Protein AF-A0A2H5ZG08-F1 (afdb_monomer)

Secondary structure (DSSP, 8-state):
---HHHHHHHHHHHHHHHHHHHHHHHHHHSHHHHHHHHS-HHHHHHHHHHHHH-TTS-HHHHHHHHHHHHHHH-----S-SS-TTTHHHHHHHHHHHHHHHHHHHS-HHHHHHHHHHHHHHHHHHHHT--

Radius of gyration: 17.21 Å; Cα contacts (8 Å, |Δi|>4): 97; chains: 1; bounding box: 39×33×61 Å

Solvent-accessible surface area (backbone atoms only — not comparable to full-atom values): 7209 Å² total; per-residue (Å²): 132,84,58,76,67,55,55,52,50,51,52,51,52,49,54,49,51,50,47,30,50,52,17,46,47,49,27,66,73,34,72,66,32,44,53,54,69,71,40,50,80,66,15,46,52,46,20,52,53,41,44,62,68,39,83,81,42,45,68,68,41,41,49,44,52,49,50,50,50,48,58,77,68,50,89,72,79,84,72,70,96,79,52,93,72,59,67,60,52,52,58,51,32,53,51,38,35,45,49,35,49,32,62,74,65,32,49,68,68,59,50,52,51,15,49,50,54,11,51,52,50,48,52,53,51,58,74,70,56,130

Structure (mmCIF, N/CA/C/O backbone):
data_AF-A0A2H5ZG08-F1
#
_entry.id   AF-A0A2H5ZG08-F1
#
loop_
_atom_site.group_PDB
_atom_site.id
_atom_site.type_symbol
_atom_site.label_atom_id
_atom_site.label_alt_id
_atom_site.label_comp_id
_atom_site.label_asym_id
_atom_site.label_entity_id
_atom_site.label_seq_id
_atom_site.pdbx_PDB_ins_code
_atom_site.Cartn_x
_atom_site.Cartn_y
_atom_site.Cartn_z
_atom_site.occupancy
_atom_site.B_iso_or_equiv
_atom_site.auth_seq_id
_atom_site.auth_comp_id
_atom_site.auth_asym_id
_atom_site.auth_atom_id
_atom_site.pdbx_PDB_model_num
ATOM 1 N N . MET A 1 1 ? 22.470 -7.096 -33.370 1.00 79.12 1 MET A N 1
ATOM 2 C CA . MET A 1 1 ? 21.429 -6.045 -33.357 1.00 79.12 1 MET A CA 1
ATOM 3 C C . MET A 1 1 ? 20.317 -6.523 -32.448 1.00 79.12 1 MET A C 1
ATOM 5 O O . MET A 1 1 ? 19.865 -7.643 -32.651 1.00 79.12 1 MET A O 1
ATOM 9 N N . LEU A 1 2 ? 19.958 -5.769 -31.403 1.00 78.06 2 LEU A N 1
ATOM 10 C CA . LEU A 1 2 ? 18.864 -6.199 -30.530 1.00 78.06 2 LEU A CA 1
ATOM 11 C C . LEU A 1 2 ? 17.536 -6.160 -31.303 1.00 78.06 2 LEU A C 1
ATOM 13 O O . LEU A 1 2 ? 17.313 -5.223 -32.073 1.00 78.06 2 LEU A O 1
ATOM 17 N N . PRO A 1 3 ? 16.661 -7.154 -31.109 1.00 90.06 3 PRO A N 1
ATOM 18 C CA . PRO A 1 3 ? 15.358 -7.177 -31.752 1.00 90.06 3 PRO A CA 1
ATOM 19 C C . PRO A 1 3 ? 14.455 -6.058 -31.211 1.00 90.06 3 PRO A C 1
ATOM 21 O O . PRO A 1 3 ? 14.586 -5.636 -30.065 1.00 90.06 3 PRO A O 1
ATOM 24 N N . TRP A 1 4 ? 13.511 -5.577 -32.023 1.00 84.38 4 TRP A N 1
ATOM 25 C CA . TRP A 1 4 ? 12.644 -4.436 -31.684 1.00 84.38 4 TRP A CA 1
ATOM 26 C C . TRP A 1 4 ? 11.800 -4.658 -30.418 1.00 84.38 4 TRP A C 1
ATOM 28 O O . TRP A 1 4 ? 11.567 -3.722 -29.656 1.00 84.38 4 TRP A O 1
ATOM 38 N N . TRP A 1 5 ? 11.406 -5.904 -30.141 1.00 80.62 5 TRP A N 1
ATOM 39 C CA . TRP A 1 5 ? 10.694 -6.265 -28.915 1.00 80.62 5 TRP A CA 1
ATOM 40 C C . TRP A 1 5 ? 11.553 -6.080 -27.658 1.00 80.62 5 TRP A C 1
ATOM 42 O O . TRP A 1 5 ? 11.016 -5.796 -26.591 1.00 80.62 5 TRP A O 1
ATOM 52 N N . ALA A 1 6 ? 12.884 -6.152 -27.764 1.00 81.81 6 ALA A N 1
ATOM 53 C CA . ALA A 1 6 ? 13.769 -5.917 -26.625 1.00 81.81 6 ALA A CA 1
ATOM 54 C C . ALA A 1 6 ? 13.748 -4.447 -26.176 1.00 81.81 6 ALA A C 1
ATOM 56 O O . ALA A 1 6 ? 13.820 -4.172 -24.982 1.00 81.81 6 ALA A O 1
ATOM 57 N N . TRP A 1 7 ? 13.568 -3.500 -27.102 1.00 82.50 7 TRP A N 1
ATOM 58 C CA . TRP A 1 7 ? 13.381 -2.088 -26.757 1.00 82.50 7 TRP A CA 1
ATOM 59 C C . TRP A 1 7 ? 12.044 -1.827 -26.059 1.00 82.50 7 TRP A C 1
ATOM 61 O O . TRP A 1 7 ? 11.990 -1.005 -25.148 1.00 82.50 7 TRP A O 1
ATOM 71 N N . LEU A 1 8 ? 10.986 -2.565 -26.420 1.00 80.75 8 LEU A N 1
ATOM 72 C CA . LEU A 1 8 ? 9.708 -2.511 -25.702 1.00 80.75 8 LEU A CA 1
ATOM 73 C C . LEU A 1 8 ? 9.840 -3.042 -24.272 1.00 80.75 8 LEU A C 1
ATOM 75 O O . LEU A 1 8 ? 9.336 -2.413 -23.346 1.00 80.75 8 LEU A O 1
ATOM 79 N N . LEU A 1 9 ? 10.562 -4.150 -24.078 1.00 78.75 9 LEU A N 1
ATOM 80 C CA . LEU A 1 9 ? 10.825 -4.698 -22.745 1.00 78.75 9 LEU A CA 1
ATOM 81 C C . LEU A 1 9 ? 11.681 -3.752 -21.892 1.00 78.75 9 LEU A C 1
ATOM 83 O O . LEU A 1 9 ? 11.378 -3.551 -20.719 1.00 78.75 9 LEU A O 1
ATOM 87 N N . LEU A 1 10 ? 12.707 -3.123 -22.473 1.00 77.25 10 LEU A N 1
ATOM 88 C CA . LEU A 1 10 ? 13.539 -2.137 -21.775 1.00 77.25 10 LEU A CA 1
ATOM 89 C C . LEU A 1 10 ? 12.753 -0.871 -21.410 1.00 77.25 10 LEU A C 1
ATOM 91 O O . LEU A 1 10 ? 12.892 -0.365 -20.298 1.00 77.25 10 LEU A O 1
ATOM 95 N N . GLY A 1 11 ? 11.900 -0.382 -22.313 1.00 76.44 11 GLY A N 1
ATOM 96 C CA . GLY A 1 11 ? 11.023 0.758 -22.049 1.00 76.44 11 GLY A CA 1
ATOM 97 C C . GLY A 1 11 ? 9.997 0.462 -20.955 1.00 76.44 11 GLY A C 1
ATOM 98 O O . GLY A 1 11 ? 9.833 1.259 -20.030 1.00 76.44 11 GLY A O 1
ATOM 99 N N . LEU A 1 12 ? 9.355 -0.709 -21.013 1.00 77.56 12 LEU A N 1
ATOM 100 C CA . LEU A 1 12 ? 8.392 -1.150 -20.004 1.00 77.56 12 LEU A CA 1
ATOM 101 C C . LEU A 1 12 ? 9.070 -1.360 -18.645 1.00 77.56 12 LEU A C 1
ATOM 103 O O . LEU A 1 12 ? 8.584 -0.854 -17.635 1.00 77.56 12 LEU A O 1
ATOM 107 N N . GLY A 1 13 ? 10.223 -2.031 -18.614 1.00 76.12 13 GLY A N 1
ATOM 108 C CA . GLY A 1 13 ? 11.015 -2.232 -17.400 1.00 76.12 13 GLY A CA 1
ATOM 109 C C . GLY A 1 13 ? 11.475 -0.914 -16.771 1.00 76.12 13 GLY A C 1
ATOM 110 O O . GLY A 1 13 ? 11.339 -0.728 -15.563 1.00 76.12 13 GLY A O 1
ATOM 111 N N . GLY A 1 14 ? 11.936 0.040 -17.586 1.00 77.12 14 GLY A N 1
ATOM 112 C CA . GLY A 1 14 ? 12.324 1.374 -17.126 1.00 77.12 14 GLY A CA 1
ATOM 113 C C . GLY A 1 14 ? 11.156 2.165 -16.532 1.00 77.12 14 GLY A C 1
ATOM 114 O O . GLY A 1 14 ? 11.272 2.696 -15.428 1.00 77.12 14 GLY A O 1
ATOM 115 N N . ALA A 1 15 ? 10.008 2.203 -17.213 1.00 78.31 15 ALA A N 1
ATOM 116 C CA . ALA A 1 15 ? 8.808 2.878 -16.712 1.00 78.31 15 ALA A CA 1
ATOM 117 C C . ALA A 1 15 ? 8.305 2.262 -15.396 1.00 78.31 15 ALA A C 1
ATOM 119 O O . ALA A 1 15 ? 7.930 2.982 -14.467 1.00 78.31 15 ALA A O 1
ATOM 120 N N . SER A 1 16 ? 8.363 0.934 -15.297 1.00 76.44 16 SER A N 1
ATOM 121 C CA . SER A 1 16 ? 7.987 0.182 -14.098 1.00 76.44 16 SER A CA 1
ATOM 122 C C . SER A 1 16 ? 8.917 0.529 -12.933 1.00 76.44 16 SER A C 1
ATOM 124 O O . SER A 1 16 ? 8.447 0.899 -11.857 1.00 76.44 16 SER A O 1
ATOM 126 N N . ALA A 1 17 ? 10.235 0.525 -13.158 1.00 78.50 17 ALA A N 1
ATOM 127 C CA . ALA A 1 17 ? 11.224 0.901 -12.150 1.00 78.50 17 ALA A CA 1
ATOM 128 C C . ALA A 1 17 ? 11.035 2.347 -11.660 1.00 78.50 17 ALA A C 1
ATOM 130 O O . ALA A 1 17 ? 11.061 2.598 -10.456 1.00 78.50 17 ALA A O 1
ATOM 131 N N . VAL A 1 18 ? 10.772 3.294 -12.566 1.00 84.44 18 VAL A N 1
ATOM 132 C CA . VAL A 1 18 ? 10.477 4.689 -12.198 1.00 84.44 18 VAL A CA 1
ATOM 133 C C . VAL A 1 18 ? 9.200 4.777 -11.362 1.00 84.44 18 VAL A C 1
ATOM 135 O O . VAL A 1 18 ? 9.195 5.450 -10.331 1.00 84.44 18 VAL A O 1
ATOM 138 N N . GLY A 1 19 ? 8.137 4.068 -11.752 1.00 85.00 19 GLY A N 1
ATOM 139 C CA . GLY A 1 19 ? 6.893 3.998 -10.985 1.00 85.00 19 GLY A CA 1
ATOM 140 C C . GLY A 1 19 ? 7.096 3.415 -9.585 1.00 85.00 19 GLY A C 1
ATOM 141 O O . GLY A 1 19 ? 6.592 3.968 -8.607 1.00 85.00 19 GLY A O 1
ATOM 142 N N . ALA A 1 20 ? 7.897 2.354 -9.469 1.00 82.31 20 ALA A N 1
ATOM 143 C CA . ALA A 1 20 ? 8.249 1.723 -8.200 1.00 82.31 20 ALA A CA 1
ATOM 144 C C . ALA A 1 20 ? 9.026 2.675 -7.289 1.00 82.31 20 ALA A C 1
ATOM 146 O O . ALA A 1 20 ? 8.699 2.826 -6.112 1.00 82.31 20 ALA A O 1
ATOM 147 N N . VAL A 1 21 ? 10.037 3.349 -7.843 1.00 86.12 21 VAL A N 1
ATOM 148 C CA . VAL A 1 21 ? 10.853 4.322 -7.113 1.00 86.12 21 VAL A 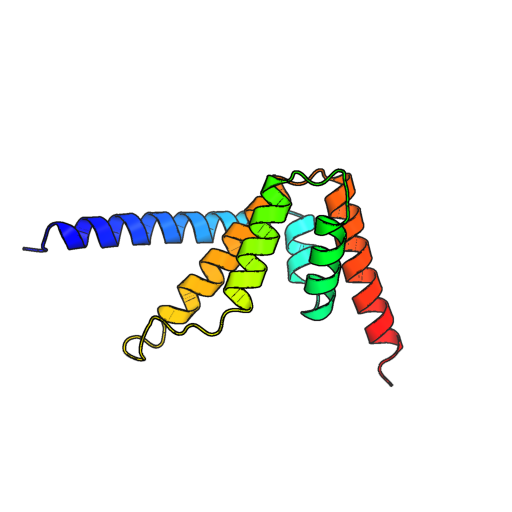CA 1
ATOM 149 C C . VAL A 1 21 ? 9.992 5.500 -6.673 1.00 86.12 21 VAL A C 1
ATOM 151 O O . VAL A 1 21 ? 10.047 5.879 -5.507 1.00 86.12 21 VAL A O 1
ATOM 154 N N . ALA A 1 22 ? 9.140 6.038 -7.546 1.00 88.25 22 ALA A N 1
ATOM 155 C CA . ALA A 1 22 ? 8.220 7.114 -7.195 1.00 88.25 22 ALA A CA 1
ATOM 156 C C . ALA A 1 22 ? 7.254 6.691 -6.077 1.00 88.25 22 ALA A C 1
ATOM 158 O O . ALA A 1 22 ? 7.096 7.417 -5.095 1.00 88.25 22 ALA A O 1
ATOM 159 N N . ALA A 1 23 ? 6.661 5.498 -6.172 1.00 88.94 23 ALA A N 1
ATOM 160 C CA . ALA A 1 23 ? 5.784 4.949 -5.143 1.00 88.94 23 ALA A CA 1
ATOM 161 C C . ALA A 1 23 ? 6.517 4.756 -3.808 1.00 88.94 23 ALA A C 1
ATOM 163 O O . ALA A 1 23 ? 6.020 5.159 -2.755 1.00 88.94 23 ALA A O 1
ATOM 164 N N . TYR A 1 24 ? 7.730 4.205 -3.846 1.00 88.00 24 TYR A N 1
ATOM 165 C CA . TYR A 1 24 ? 8.581 4.055 -2.672 1.00 88.00 24 TYR A CA 1
ATOM 166 C C . TYR A 1 24 ? 8.920 5.410 -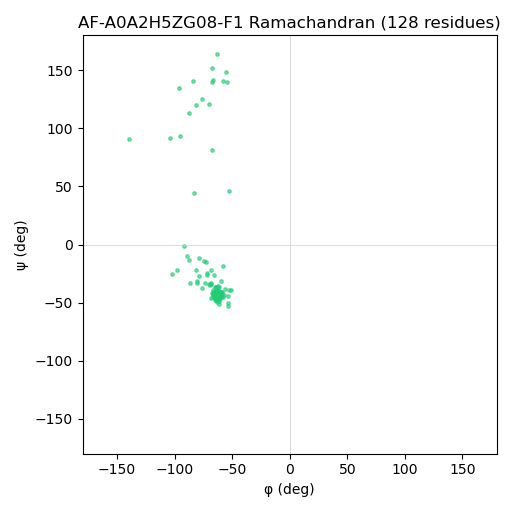2.038 1.00 88.00 24 TYR A C 1
ATOM 168 O O . TYR A 1 24 ? 8.791 5.577 -0.823 1.00 88.00 24 TYR A O 1
ATOM 176 N N . VAL A 1 25 ? 9.285 6.403 -2.851 1.00 89.31 25 VAL A N 1
ATOM 177 C CA . VAL A 1 25 ? 9.560 7.773 -2.402 1.00 89.31 25 VAL A CA 1
ATOM 178 C C . VAL A 1 25 ? 8.314 8.392 -1.775 1.00 89.31 25 VAL A C 1
ATOM 180 O O . VAL A 1 25 ? 8.410 8.928 -0.675 1.00 89.31 25 VAL A O 1
ATOM 183 N N . VAL A 1 26 ? 7.134 8.255 -2.386 1.00 89.88 26 VAL A N 1
ATOM 184 C CA . VAL A 1 26 ? 5.859 8.730 -1.816 1.00 89.88 26 VAL A CA 1
ATOM 185 C C . VAL A 1 26 ? 5.595 8.083 -0.456 1.00 89.88 26 VAL A C 1
ATOM 187 O O . VAL A 1 26 ? 5.261 8.773 0.512 1.00 89.88 26 VAL A O 1
ATOM 190 N N . LEU A 1 27 ? 5.791 6.769 -0.337 1.00 89.81 27 LEU A N 1
ATOM 191 C CA . LEU A 1 27 ? 5.588 6.049 0.920 1.00 89.81 27 LEU A CA 1
ATOM 192 C C . LEU A 1 27 ? 6.567 6.490 2.012 1.00 89.81 27 LEU A C 1
ATOM 194 O O . LEU A 1 27 ? 6.196 6.577 3.181 1.00 89.81 27 LEU A O 1
ATOM 198 N N . ARG A 1 28 ? 7.813 6.794 1.649 1.00 88.44 28 ARG A N 1
ATOM 199 C CA . ARG A 1 28 ? 8.849 7.228 2.596 1.00 88.44 28 ARG A CA 1
ATOM 200 C C . ARG A 1 28 ? 8.739 8.707 2.963 1.00 88.44 28 ARG A C 1
ATOM 202 O O . ARG A 1 28 ? 9.039 9.058 4.102 1.00 88.44 28 ARG A O 1
ATOM 209 N N . ALA A 1 29 ? 8.304 9.553 2.035 1.00 88.00 29 ALA A N 1
A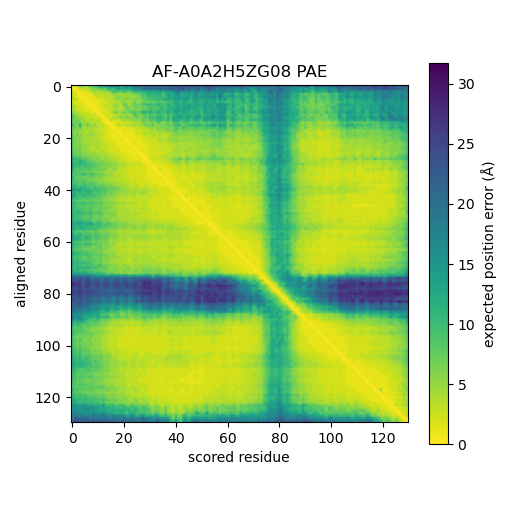TOM 210 C CA . ALA A 1 29 ? 8.182 10.995 2.228 1.00 88.00 29 ALA A CA 1
ATOM 211 C C . ALA A 1 29 ? 6.902 11.379 2.985 1.00 88.00 29 ALA A C 1
ATOM 213 O O . ALA A 1 29 ? 6.895 12.345 3.747 1.00 88.00 29 ALA A O 1
ATOM 214 N N . THR A 1 30 ? 5.814 10.618 2.824 1.00 89.88 30 THR A N 1
ATOM 215 C CA . THR A 1 30 ? 4.540 10.922 3.490 1.00 89.88 30 THR A CA 1
ATOM 216 C C . THR A 1 30 ? 4.486 10.368 4.916 1.00 89.88 30 THR A C 1
ATOM 218 O O . THR A 1 30 ? 4.912 9.247 5.203 1.00 89.88 30 THR A O 1
ATOM 221 N N . ALA A 1 31 ? 3.905 11.137 5.846 1.00 90.12 31 ALA A N 1
ATOM 222 C CA . ALA A 1 31 ? 3.663 10.661 7.211 1.00 90.12 31 ALA A CA 1
ATOM 223 C C . ALA A 1 31 ? 2.769 9.408 7.224 1.00 90.12 31 ALA A C 1
ATOM 225 O O . ALA A 1 31 ? 3.054 8.456 7.948 1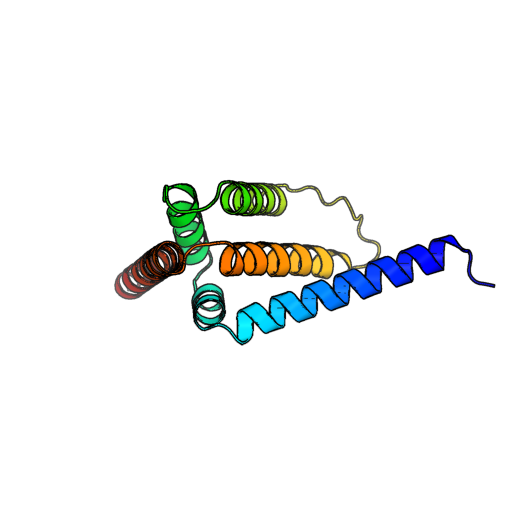.00 90.12 31 ALA A O 1
ATOM 226 N N . ALA A 1 32 ? 1.740 9.386 6.373 1.00 90.56 32 ALA A N 1
ATOM 227 C CA . ALA A 1 32 ? 0.847 8.246 6.218 1.00 90.56 32 ALA A CA 1
ATOM 228 C C . ALA A 1 32 ? 1.572 6.990 5.711 1.00 90.56 32 ALA A C 1
ATOM 230 O O . ALA A 1 32 ? 1.375 5.908 6.262 1.00 90.56 32 ALA A O 1
ATOM 231 N N . GLY A 1 33 ? 2.450 7.130 4.713 1.00 89.38 33 GLY A N 1
ATOM 232 C CA . GLY A 1 33 ? 3.215 6.009 4.175 1.00 89.38 33 GLY A CA 1
ATOM 233 C C . GLY A 1 33 ? 4.180 5.413 5.198 1.00 89.38 33 GLY A C 1
ATOM 234 O O . GLY A 1 33 ? 4.186 4.200 5.393 1.00 89.38 33 GLY A O 1
ATOM 235 N N . ARG A 1 34 ? 4.914 6.247 5.947 1.00 91.50 34 ARG A N 1
ATOM 236 C CA . ARG A 1 34 ? 5.806 5.766 7.020 1.00 91.50 34 ARG A CA 1
ATOM 237 C C . ARG A 1 34 ? 5.050 4.997 8.102 1.00 91.50 34 ARG A C 1
ATOM 239 O O . ARG A 1 34 ? 5.510 3.940 8.530 1.00 91.50 34 ARG A O 1
ATOM 246 N N . ARG A 1 35 ? 3.880 5.499 8.508 1.00 92.44 35 ARG A N 1
ATOM 247 C CA . ARG A 1 35 ? 3.006 4.831 9.483 1.00 92.44 35 ARG A CA 1
ATOM 248 C C . ARG A 1 35 ? 2.497 3.497 8.949 1.00 92.44 35 ARG A C 1
ATOM 250 O O . ARG A 1 35 ? 2.613 2.493 9.639 1.00 92.44 35 ARG A O 1
ATOM 257 N N . PHE A 1 36 ? 2.037 3.455 7.698 1.00 91.75 36 PHE A N 1
ATOM 258 C CA . PHE A 1 36 ? 1.609 2.212 7.055 1.00 91.75 36 PHE A CA 1
ATOM 259 C C . PHE A 1 36 ? 2.737 1.171 6.965 1.00 91.75 36 PHE A C 1
ATOM 261 O O . PHE A 1 36 ? 2.523 -0.004 7.267 1.00 91.75 36 PHE A O 1
ATOM 268 N N . LEU A 1 37 ? 3.948 1.583 6.577 1.00 89.38 37 LEU A N 1
ATOM 269 C CA . LEU A 1 37 ? 5.103 0.685 6.499 1.00 89.38 37 LEU A CA 1
ATOM 270 C C . LEU A 1 37 ? 5.446 0.082 7.869 1.00 89.38 37 LEU A C 1
ATOM 272 O O . LEU A 1 37 ? 5.777 -1.103 7.932 1.00 89.38 37 LEU A O 1
ATOM 276 N N . ALA A 1 38 ? 5.289 0.863 8.944 1.00 92.25 38 ALA A N 1
ATOM 277 C CA . ALA A 1 38 ? 5.515 0.437 10.323 1.00 92.25 38 ALA A CA 1
ATOM 278 C C . ALA A 1 38 ? 4.439 -0.517 10.882 1.00 92.25 38 ALA A C 1
ATOM 280 O O . ALA A 1 38 ? 4.680 -1.158 11.906 1.00 92.25 38 ALA A O 1
ATOM 281 N N . LEU A 1 39 ? 3.274 -0.643 10.230 1.00 90.75 39 LEU A N 1
ATOM 282 C CA . LEU A 1 39 ? 2.226 -1.574 10.656 1.00 90.75 39 LEU A CA 1
ATOM 283 C C . LEU A 1 39 ? 2.667 -3.031 10.489 1.00 90.75 39 LEU A C 1
ATOM 285 O O . LEU A 1 39 ? 3.260 -3.419 9.474 1.00 90.75 39 LEU A O 1
ATOM 289 N N . SER A 1 40 ? 2.282 -3.877 11.441 1.00 90.88 40 SER A N 1
ATOM 290 C CA . S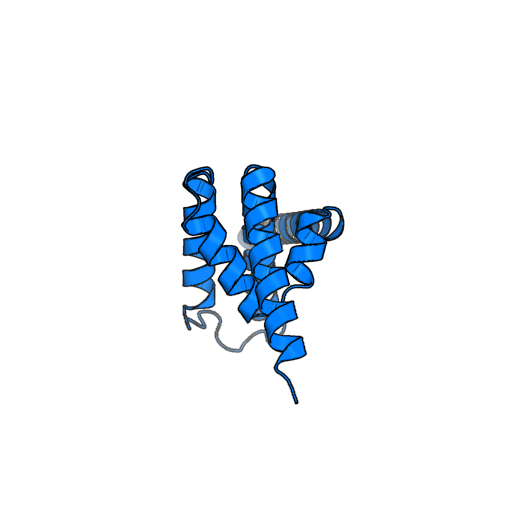ER A 1 40 ? 2.432 -5.327 11.324 1.00 90.88 40 SER A CA 1
ATOM 291 C C . SER A 1 40 ? 1.593 -5.875 10.162 1.00 90.88 40 SER A C 1
ATOM 293 O O . SER A 1 40 ? 0.660 -5.225 9.687 1.00 90.88 40 SER A O 1
ATOM 295 N N . ARG A 1 41 ? 1.863 -7.111 9.711 1.00 87.88 41 ARG A N 1
ATOM 296 C CA . ARG A 1 41 ? 1.038 -7.771 8.673 1.00 87.88 41 ARG A CA 1
ATOM 297 C C . ARG 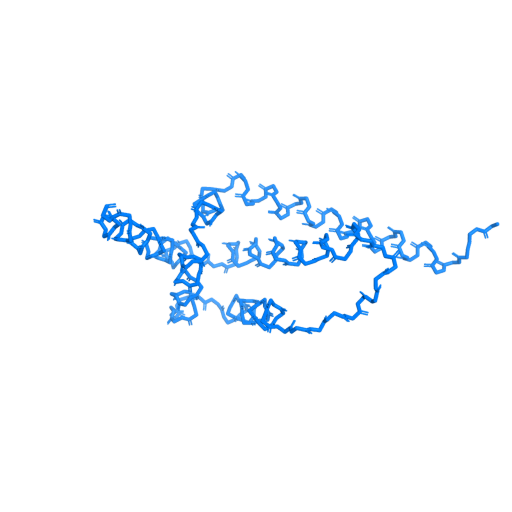A 1 41 ? -0.457 -7.728 9.021 1.00 87.88 41 ARG A C 1
ATOM 299 O O . ARG A 1 41 ? -1.287 -7.465 8.159 1.00 87.88 41 ARG A O 1
ATOM 306 N N . ARG A 1 42 ? -0.801 -7.916 10.299 1.00 89.00 42 ARG A N 1
ATOM 307 C CA . ARG A 1 42 ? -2.190 -7.877 10.779 1.00 89.00 42 ARG A CA 1
ATOM 308 C C . ARG A 1 42 ? -2.731 -6.444 10.878 1.00 89.00 42 ARG A C 1
ATOM 310 O O . ARG A 1 42 ? -3.882 -6.212 10.513 1.00 89.00 42 ARG A O 1
ATOM 317 N N . GLY A 1 43 ? -1.895 -5.485 11.281 1.00 91.19 43 GLY A N 1
ATOM 318 C CA . GLY A 1 43 ? -2.220 -4.055 11.262 1.00 91.19 43 GLY A CA 1
ATOM 319 C C . GLY A 1 43 ? -2.547 -3.552 9.852 1.00 91.19 43 GLY A C 1
ATOM 320 O O . GLY A 1 43 ? -3.542 -2.856 9.664 1.00 91.19 43 GLY A O 1
ATOM 321 N N . LYS A 1 44 ? -1.793 -3.996 8.835 1.00 92.25 44 LYS A N 1
ATOM 322 C CA . LYS A 1 44 ? -2.054 -3.698 7.414 1.00 92.25 44 LYS A CA 1
ATOM 323 C C . LYS A 1 44 ? -3.398 -4.257 6.931 1.00 92.25 44 LYS A C 1
ATOM 325 O O . LYS A 1 44 ? -4.139 -3.558 6.242 1.00 92.25 44 LYS A O 1
ATOM 330 N N . VAL A 1 45 ? -3.758 -5.477 7.341 1.00 91.56 45 VAL A N 1
ATOM 331 C CA . VAL A 1 45 ? -5.083 -6.057 7.043 1.00 91.56 45 VAL A CA 1
ATOM 332 C C . VAL A 1 45 ? -6.196 -5.229 7.686 1.00 91.56 45 VAL A C 1
ATOM 334 O O . VAL A 1 45 ? -7.215 -4.956 7.049 1.00 91.56 45 VAL A O 1
ATOM 337 N N . ARG A 1 46 ? -6.009 -4.791 8.938 1.00 92.88 46 ARG A N 1
ATOM 338 C CA . ARG A 1 46 ? -7.005 -3.964 9.628 1.00 92.88 46 ARG A CA 1
ATOM 339 C C . ARG A 1 46 ? -7.170 -2.597 8.968 1.00 92.88 46 ARG A C 1
ATOM 341 O O . ARG A 1 46 ? -8.3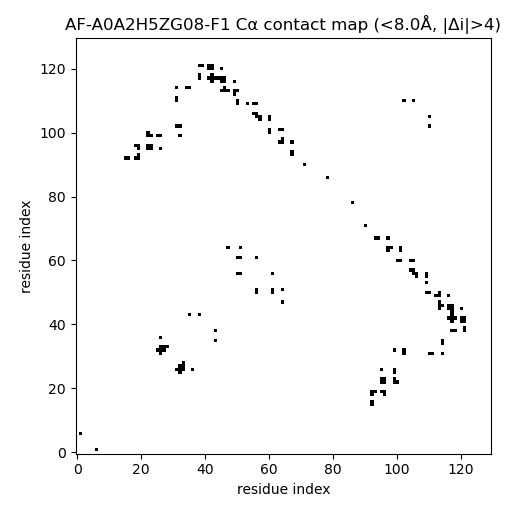04 -2.178 8.745 1.00 92.88 46 ARG A O 1
ATOM 348 N N . PHE A 1 47 ? -6.058 -1.968 8.600 1.00 94.75 47 PHE A N 1
ATOM 349 C CA . PHE A 1 47 ? -6.022 -0.739 7.813 1.00 94.75 47 PHE A CA 1
ATOM 350 C C . PHE A 1 47 ? -6.823 -0.883 6.511 1.00 94.75 47 PHE A C 1
ATOM 352 O O . PHE A 1 47 ? -7.752 -0.114 6.267 1.00 94.75 47 PHE A O 1
ATOM 359 N N . GLY A 1 48 ? -6.537 -1.921 5.715 1.00 92.94 48 GLY A N 1
ATOM 360 C CA . GLY A 1 48 ? -7.248 -2.174 4.460 1.00 92.94 48 GLY A CA 1
ATOM 361 C C . GLY A 1 48 ? -8.749 -2.393 4.671 1.00 92.94 48 GLY A C 1
ATOM 362 O O . GLY A 1 48 ? -9.573 -1.816 3.962 1.00 92.94 48 GLY A O 1
ATOM 363 N N . ARG A 1 49 ? -9.127 -3.157 5.704 1.00 93.25 49 ARG A N 1
ATOM 364 C CA . ARG A 1 49 ? -10.536 -3.392 6.052 1.00 93.25 49 ARG A CA 1
ATOM 365 C C . ARG A 1 49 ? -11.266 -2.111 6.463 1.00 93.25 49 ARG A C 1
ATOM 367 O O . ARG A 1 49 ? -12.440 -1.968 6.121 1.00 93.25 49 ARG A O 1
ATOM 374 N N . SER A 1 50 ? -10.605 -1.213 7.193 1.00 93.88 50 SER A N 1
ATOM 375 C CA . SER A 1 50 ? -11.164 0.093 7.567 1.00 93.88 50 SER A CA 1
ATOM 376 C C . SER A 1 50 ? -11.438 0.938 6.316 1.00 93.88 50 SER A C 1
ATOM 378 O O . SER A 1 50 ? -12.570 1.370 6.109 1.00 93.88 50 SER A O 1
ATOM 380 N N . LEU A 1 51 ? -10.470 1.032 5.394 1.00 94.19 51 LEU A N 1
ATOM 381 C CA . LEU A 1 51 ? -10.634 1.770 4.133 1.00 94.19 51 LEU A CA 1
ATOM 382 C C . LEU A 1 51 ? -11.751 1.226 3.234 1.00 94.19 51 LEU A C 1
ATOM 384 O O . LEU A 1 51 ? -12.518 1.991 2.652 1.00 94.19 51 LEU A O 1
ATOM 388 N N . VAL A 1 52 ? -11.879 -0.096 3.110 1.00 93.50 52 VAL A N 1
ATOM 389 C CA . VAL A 1 52 ? -12.949 -0.694 2.291 1.00 93.50 52 VAL A CA 1
ATOM 390 C C . VAL A 1 52 ? -14.334 -0.374 2.865 1.00 93.50 52 VAL A C 1
ATOM 392 O O . VAL A 1 52 ? -15.279 -0.121 2.109 1.00 93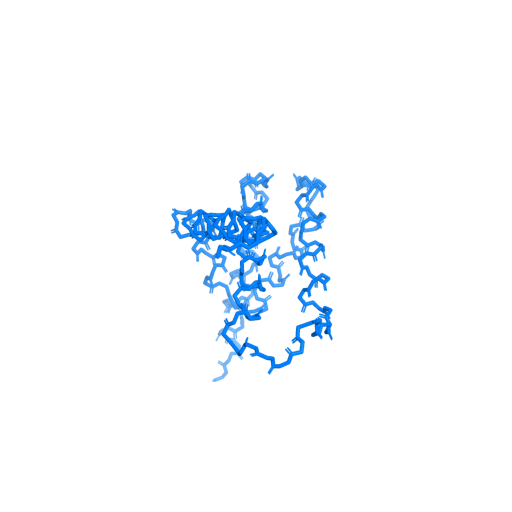.50 52 VAL A O 1
ATOM 395 N N . ARG A 1 53 ? -14.457 -0.342 4.195 1.00 92.94 53 ARG A N 1
ATOM 396 C CA . ARG A 1 53 ? -15.714 -0.062 4.901 1.00 92.94 53 ARG A CA 1
ATOM 397 C C . ARG A 1 53 ? -16.073 1.418 4.956 1.00 92.94 53 ARG A C 1
ATOM 399 O O . ARG A 1 53 ? -17.256 1.730 5.036 1.00 92.94 53 ARG A O 1
ATOM 406 N N . ASP A 1 54 ? -15.093 2.311 4.899 1.00 93.06 54 ASP A N 1
ATOM 407 C CA . ASP A 1 54 ? -15.334 3.747 5.005 1.00 93.06 54 ASP A CA 1
ATOM 408 C C . ASP A 1 54 ? -16.046 4.272 3.733 1.00 93.06 54 ASP A C 1
ATOM 410 O O . ASP A 1 54 ? -15.546 4.094 2.613 1.00 93.06 54 ASP A O 1
ATOM 414 N N . PRO A 1 55 ? -17.246 4.876 3.850 1.00 92.00 55 PRO A N 1
ATOM 415 C CA . PRO A 1 55 ? -17.997 5.386 2.705 1.00 92.00 55 PRO A CA 1
ATOM 416 C C . PRO A 1 55 ? -17.331 6.597 2.039 1.00 92.00 55 PRO A C 1
ATOM 418 O O . PRO A 1 55 ? -17.575 6.834 0.859 1.00 92.00 55 PRO A O 1
ATOM 421 N N . ALA A 1 56 ? -16.469 7.331 2.751 1.00 93.00 56 ALA A N 1
ATOM 422 C CA . ALA A 1 56 ? -15.739 8.472 2.203 1.00 93.00 56 ALA A CA 1
ATOM 423 C C . ALA A 1 56 ? -14.591 8.046 1.272 1.00 93.00 56 ALA A C 1
ATOM 425 O O . ALA A 1 56 ? -14.057 8.867 0.527 1.00 93.00 56 ALA A O 1
ATOM 426 N N . VAL A 1 57 ? -14.199 6.768 1.288 1.00 93.69 57 VAL A N 1
ATOM 427 C CA . VAL A 1 57 ? -13.125 6.255 0.433 1.00 93.69 57 VAL A CA 1
ATOM 428 C C . VAL A 1 57 ? -13.639 6.076 -1.001 1.00 93.69 57 VAL A C 1
ATOM 430 O O . VAL A 1 57 ? -14.617 5.350 -1.221 1.00 93.69 57 VAL A O 1
ATOM 433 N N . PRO A 1 58 ? -12.979 6.675 -2.010 1.00 93.62 58 PRO A N 1
ATOM 434 C CA . PRO A 1 58 ? -13.383 6.541 -3.403 1.00 93.62 58 PRO A CA 1
ATOM 435 C C . PRO A 1 58 ? -13.405 5.083 -3.862 1.00 93.62 58 PRO A C 1
ATOM 437 O O . PRO A 1 58 ? -12.492 4.312 -3.564 1.00 93.62 58 PRO A O 1
ATOM 440 N N . ARG A 1 59 ? -14.403 4.715 -4.677 1.00 93.75 59 ARG A N 1
ATOM 441 C CA . ARG A 1 59 ? -14.539 3.347 -5.217 1.00 93.75 59 ARG A CA 1
ATOM 442 C C . ARG A 1 59 ? -13.261 2.863 -5.904 1.00 93.75 59 ARG A C 1
ATOM 444 O O . ARG A 1 59 ? -12.871 1.723 -5.700 1.00 93.75 59 ARG A O 1
ATOM 451 N N . ARG A 1 60 ? -12.565 3.743 -6.635 1.00 92.31 60 ARG A N 1
ATOM 452 C CA . ARG A 1 60 ? -11.256 3.453 -7.254 1.00 92.31 60 ARG A CA 1
ATOM 453 C C . ARG A 1 60 ? -10.222 2.921 -6.253 1.00 92.31 60 ARG A C 1
ATOM 455 O O . ARG A 1 60 ? -9.575 1.925 -6.535 1.00 92.31 60 ARG A O 1
ATOM 462 N N . ALA A 1 61 ? -10.114 3.522 -5.067 1.00 91.62 61 ALA A N 1
ATOM 463 C CA . ALA A 1 61 ? -9.157 3.099 -4.047 1.00 91.62 61 ALA A CA 1
ATOM 464 C C . ALA A 1 61 ? -9.547 1.736 -3.458 1.00 91.62 61 ALA A C 1
ATOM 466 O O . ALA A 1 61 ? -8.684 0.906 -3.188 1.00 91.62 61 ALA A O 1
ATOM 467 N N . LYS A 1 62 ? -10.854 1.471 -3.333 1.00 92.38 62 LYS A N 1
ATOM 468 C CA . LYS A 1 62 ? -11.375 0.161 -2.913 1.00 92.38 62 LYS A CA 1
ATOM 469 C C . LYS A 1 62 ? -11.092 -0.924 -3.949 1.00 92.38 62 LYS A C 1
ATOM 471 O O . LYS A 1 62 ? -10.685 -2.013 -3.565 1.00 92.38 62 LYS A O 1
ATOM 476 N N . TRP A 1 63 ? -11.260 -0.620 -5.237 1.00 94.31 63 TRP A N 1
ATOM 477 C CA . TRP A 1 63 ? -10.911 -1.536 -6.323 1.00 94.31 63 TRP A CA 1
ATOM 478 C C . TRP A 1 63 ? -9.415 -1.833 -6.359 1.00 94.31 63 TRP A C 1
ATOM 480 O O . TRP A 1 63 ? -9.050 -2.993 -6.478 1.00 94.31 63 TRP A O 1
ATOM 490 N N . ILE A 1 64 ? -8.556 -0.825 -6.175 1.00 92.56 64 ILE A N 1
ATOM 491 C CA . ILE A 1 64 ? -7.099 -1.021 -6.096 1.00 92.56 64 ILE A CA 1
ATOM 492 C C . ILE A 1 64 ? -6.733 -1.896 -4.890 1.00 92.56 64 ILE A C 1
ATOM 494 O O . ILE A 1 64 ? -5.974 -2.846 -5.040 1.00 92.56 64 ILE A O 1
ATOM 498 N N . LEU A 1 65 ? -7.301 -1.631 -3.707 1.00 91.12 65 LEU A N 1
ATOM 499 C CA . LEU A 1 65 ? -7.096 -2.469 -2.517 1.00 91.12 65 LEU A CA 1
ATOM 500 C C . LEU A 1 65 ? -7.581 -3.905 -2.724 1.00 91.12 65 LEU A C 1
ATOM 502 O O . LEU A 1 65 ? -6.898 -4.840 -2.321 1.00 91.12 65 LEU A O 1
ATOM 506 N N . GLY A 1 66 ? -8.754 -4.078 -3.335 1.00 91.19 66 GLY A N 1
ATOM 507 C CA . GLY A 1 66 ? -9.313 -5.389 -3.652 1.00 91.19 66 GLY A CA 1
ATOM 508 C C . GLY A 1 66 ? -8.458 -6.143 -4.664 1.00 91.19 66 GLY A C 1
ATOM 509 O O . GLY A 1 66 ? -8.134 -7.301 -4.434 1.00 91.19 66 GLY A O 1
ATOM 510 N N . GLY A 1 67 ? -8.030 -5.471 -5.734 1.00 89.38 67 GLY A N 1
ATOM 511 C CA . GLY A 1 67 ? -7.134 -6.022 -6.747 1.00 89.38 67 GLY A CA 1
ATOM 512 C C . GLY A 1 67 ? -5.785 -6.419 -6.161 1.00 89.38 67 GLY A C 1
ATOM 513 O O . GLY A 1 67 ? -5.337 -7.532 -6.397 1.00 89.38 67 GLY A O 1
ATOM 514 N N . LEU A 1 68 ? -5.188 -5.572 -5.316 1.00 87.56 68 LEU A N 1
ATOM 515 C CA . LEU A 1 68 ? -3.957 -5.898 -4.596 1.00 87.56 68 LEU A CA 1
ATOM 516 C C . LEU A 1 68 ? -4.149 -7.089 -3.648 1.00 87.56 68 LEU A C 1
ATOM 518 O O . LEU A 1 68 ? -3.282 -7.949 -3.561 1.00 87.56 68 LEU A O 1
ATOM 522 N N . ALA A 1 69 ? -5.270 -7.153 -2.929 1.00 86.31 69 ALA A N 1
ATOM 523 C CA . ALA A 1 69 ? -5.556 -8.268 -2.033 1.00 86.31 69 ALA A CA 1
ATOM 524 C C . ALA A 1 69 ? -5.736 -9.581 -2.801 1.00 86.31 69 ALA A C 1
ATOM 526 O O . ALA A 1 69 ? -5.225 -10.600 -2.354 1.00 86.31 69 ALA A O 1
ATOM 527 N N . ILE A 1 70 ? -6.426 -9.551 -3.946 1.00 86.88 70 ILE A N 1
ATOM 528 C CA . ILE A 1 70 ? -6.561 -10.705 -4.838 1.00 86.88 70 ILE A CA 1
ATOM 529 C C . ILE A 1 70 ? -5.187 -11.097 -5.368 1.00 86.88 70 ILE A C 1
ATOM 531 O O . ILE A 1 70 ? -4.821 -12.250 -5.225 1.00 86.88 70 ILE A O 1
ATOM 535 N N . TYR A 1 71 ? -4.411 -10.144 -5.885 1.00 78.75 71 TYR A N 1
ATOM 536 C CA . TYR A 1 71 ? -3.059 -10.369 -6.396 1.00 78.75 71 TYR A CA 1
ATOM 537 C C . TYR A 1 71 ? -2.162 -11.057 -5.357 1.00 78.75 71 TYR A C 1
ATOM 539 O O . TYR A 1 71 ? -1.595 -12.103 -5.632 1.00 78.75 71 TYR A O 1
ATOM 547 N N . LEU A 1 72 ? -2.117 -10.535 -4.125 1.00 77.00 72 LEU A N 1
ATOM 548 C CA . LEU A 1 72 ? -1.315 -11.108 -3.036 1.00 77.00 72 LEU A CA 1
ATOM 549 C C . LEU A 1 72 ? -1.868 -12.433 -2.486 1.00 77.00 72 LEU A C 1
ATOM 551 O O . LEU A 1 72 ? -1.121 -13.203 -1.887 1.00 77.00 72 LEU A O 1
ATOM 555 N N . ALA A 1 73 ? -3.177 -12.670 -2.601 1.00 73.56 73 ALA A N 1
ATOM 556 C CA . ALA A 1 73 ? -3.818 -13.908 -2.163 1.00 73.56 73 ALA A CA 1
ATOM 557 C C . ALA A 1 73 ? -3.809 -14.992 -3.245 1.00 73.56 73 ALA A C 1
ATOM 559 O O . ALA A 1 73 ? -4.122 -16.143 -2.940 1.00 73.56 73 ALA A O 1
ATOM 560 N N . PHE A 1 74 ? -3.501 -14.636 -4.492 1.00 70.50 74 PHE A N 1
ATOM 561 C CA . PHE A 1 74 ? -3.536 -15.546 -5.618 1.00 70.50 74 PHE A CA 1
ATOM 562 C C . PHE A 1 74 ? -2.189 -16.265 -5.746 1.00 70.50 74 PHE A C 1
ATOM 564 O O . PHE A 1 74 ? -1.185 -15.628 -6.050 1.00 70.50 74 PHE A O 1
ATOM 571 N N . PRO A 1 75 ? -2.141 -17.589 -5.526 1.00 56.34 75 PRO A N 1
ATOM 572 C CA . PRO A 1 75 ? -0.911 -18.370 -5.546 1.00 56.34 75 PRO A CA 1
ATOM 573 C C . PRO A 1 75 ? -0.530 -18.765 -6.984 1.00 56.34 75 PRO A C 1
ATOM 575 O O . PRO A 1 75 ? -0.246 -19.933 -7.240 1.00 56.34 75 PRO A O 1
ATOM 578 N N . LEU A 1 76 ? -0.605 -17.841 -7.950 1.00 53.34 76 LEU A N 1
ATOM 579 C CA . LEU A 1 76 ? -0.152 -18.122 -9.313 1.00 53.34 76 LEU A CA 1
ATOM 580 C C . LEU A 1 76 ? 1.277 -17.633 -9.509 1.00 53.34 76 LEU A C 1
ATOM 582 O O . LEU A 1 76 ? 1.526 -16.500 -9.912 1.00 53.34 76 LEU A O 1
ATOM 586 N N . ASP A 1 77 ? 2.195 -18.560 -9.277 1.00 55.78 77 ASP A N 1
ATOM 587 C CA . ASP A 1 77 ? 3.564 -18.515 -9.769 1.00 55.78 77 ASP A CA 1
ATOM 588 C C . ASP A 1 77 ? 3.533 -18.675 -11.308 1.00 55.78 77 ASP A C 1
ATOM 590 O O . ASP A 1 77 ? 3.629 -19.774 -11.851 1.00 55.78 77 ASP A O 1
ATOM 594 N N . ILE A 1 78 ? 3.258 -17.585 -12.041 1.00 47.91 78 ILE A N 1
ATOM 595 C CA . ILE A 1 78 ? 3.263 -17.570 -13.525 1.00 47.91 78 ILE A CA 1
ATOM 596 C C . ILE A 1 78 ? 4.702 -17.475 -14.066 1.00 47.91 78 ILE A C 1
ATOM 598 O O . ILE A 1 78 ? 4.937 -17.700 -15.253 1.00 47.91 78 ILE A O 1
ATOM 602 N N . ILE A 1 79 ? 5.682 -17.184 -13.207 1.00 47.47 79 ILE A N 1
ATOM 603 C CA . ILE A 1 79 ? 7.096 -17.110 -13.573 1.00 47.47 79 ILE A CA 1
ATOM 604 C C . ILE A 1 79 ? 7.782 -18.387 -13.069 1.00 47.47 79 ILE A C 1
ATOM 606 O O . ILE A 1 79 ? 8.241 -18.412 -11.932 1.00 47.47 79 ILE A O 1
ATOM 610 N N . PRO A 1 80 ? 7.869 -19.453 -13.889 1.00 46.81 80 PRO A N 1
ATOM 611 C CA . PRO A 1 80 ? 8.670 -20.622 -13.545 1.00 46.81 80 PRO A CA 1
ATOM 612 C C . PRO A 1 80 ? 10.119 -20.217 -13.242 1.00 46.81 80 PRO A C 1
ATOM 614 O O . PRO A 1 80 ? 10.633 -19.263 -13.833 1.00 46.81 80 PRO A O 1
ATOM 617 N N . ASP A 1 81 ? 10.749 -20.974 -12.340 1.00 52.25 81 ASP A N 1
ATOM 618 C CA . ASP A 1 81 ? 12.033 -20.792 -11.634 1.00 52.25 81 ASP A CA 1
ATOM 619 C C . ASP A 1 81 ? 13.304 -20.509 -12.484 1.00 52.25 81 ASP A C 1
ATOM 621 O O . ASP A 1 81 ? 14.365 -21.093 -12.260 1.00 52.25 81 ASP A O 1
ATOM 625 N N . ALA A 1 82 ? 13.263 -19.606 -13.464 1.00 52.56 82 ALA A N 1
ATOM 626 C CA . ALA A 1 82 ? 14.399 -19.292 -14.334 1.00 52.56 82 ALA A CA 1
ATOM 627 C C . ALA A 1 82 ? 15.187 -18.041 -13.900 1.00 52.56 82 ALA A C 1
ATOM 629 O O . ALA A 1 82 ? 16.359 -17.916 -14.254 1.00 52.56 82 ALA A O 1
ATOM 630 N N . VAL A 1 83 ? 14.596 -17.115 -13.126 1.00 52.09 83 VAL A N 1
ATOM 631 C CA . VAL A 1 83 ? 15.311 -15.924 -12.621 1.00 52.09 83 VAL A CA 1
ATOM 632 C C . VAL A 1 83 ? 14.927 -15.607 -11.163 1.00 52.09 83 VAL A C 1
ATOM 634 O O . VAL A 1 83 ? 14.010 -14.818 -10.925 1.00 52.09 83 VAL A O 1
ATOM 637 N N . PRO A 1 84 ? 15.661 -16.151 -10.170 1.00 50.69 84 PRO A N 1
ATOM 638 C CA . PRO A 1 84 ? 15.332 -16.057 -8.739 1.00 50.69 84 PRO A CA 1
ATOM 639 C C . PRO A 1 84 ? 15.210 -14.634 -8.164 1.00 50.69 84 PRO A C 1
ATOM 641 O O . PRO A 1 84 ? 14.644 -14.447 -7.094 1.00 50.69 84 PRO A O 1
ATOM 644 N N . ILE A 1 85 ? 15.749 -13.617 -8.847 1.00 56.19 85 ILE A N 1
ATOM 645 C CA . ILE A 1 85 ? 15.824 -12.235 -8.341 1.00 56.19 85 ILE A CA 1
ATOM 646 C C . ILE A 1 85 ? 14.748 -11.329 -8.969 1.00 56.19 85 ILE A C 1
ATOM 648 O O . ILE A 1 85 ? 14.338 -10.353 -8.348 1.00 56.19 85 ILE A O 1
ATOM 652 N N . LEU A 1 86 ? 14.247 -11.643 -10.171 1.00 52.78 86 LEU A N 1
ATOM 653 C CA . LEU A 1 86 ? 13.300 -10.773 -10.888 1.00 52.78 86 LEU A CA 1
ATOM 654 C C . LEU A 1 86 ? 11.836 -11.016 -10.498 1.00 52.78 86 LEU A C 1
ATOM 656 O O . LEU A 1 86 ? 11.078 -10.051 -10.433 1.00 52.78 86 LEU A O 1
ATOM 660 N N . GLY A 1 87 ? 11.451 -12.257 -10.175 1.00 54.34 87 GLY A N 1
ATOM 661 C CA . GLY A 1 87 ? 10.056 -12.587 -9.842 1.00 54.34 87 GLY A CA 1
ATOM 662 C C . GLY A 1 87 ? 9.528 -11.863 -8.596 1.00 54.34 87 GLY A C 1
ATOM 663 O O . GLY A 1 87 ? 8.394 -11.410 -8.576 1.00 54.34 87 GLY A O 1
ATOM 664 N N . HIS A 1 88 ? 10.376 -11.644 -7.586 1.00 58.41 88 HIS A N 1
ATOM 665 C CA . HIS A 1 88 ? 9.970 -10.981 -6.337 1.00 58.41 88 HIS A CA 1
ATOM 666 C C . HIS A 1 88 ? 9.930 -9.447 -6.441 1.00 58.41 88 HIS A C 1
ATOM 668 O O . HIS A 1 88 ? 9.284 -8.775 -5.631 1.00 58.41 88 HIS A O 1
ATOM 674 N N . LEU A 1 89 ? 10.659 -8.875 -7.405 1.00 68.06 89 LEU A N 1
ATOM 675 C CA . LEU A 1 89 ? 10.697 -7.428 -7.609 1.00 68.06 89 LEU A CA 1
ATOM 676 C C . LEU A 1 89 ? 9.368 -6.911 -8.165 1.00 68.06 89 LEU A C 1
ATOM 678 O O . LEU A 1 89 ? 8.965 -5.806 -7.802 1.00 68.06 89 LEU A O 1
ATOM 682 N N . ASP A 1 90 ? 8.690 -7.709 -8.991 1.00 72.50 90 ASP A N 1
ATOM 683 C CA . ASP A 1 90 ? 7.399 -7.346 -9.574 1.00 72.50 90 ASP A CA 1
ATOM 684 C C . ASP A 1 90 ? 6.295 -7.281 -8.508 1.00 72.50 90 ASP A C 1
ATOM 686 O O . ASP A 1 90 ? 5.615 -6.265 -8.372 1.00 72.50 90 ASP A O 1
ATOM 690 N N . ASP A 1 91 ? 6.212 -8.283 -7.628 1.00 74.50 91 ASP A N 1
ATOM 691 C CA . ASP A 1 91 ? 5.253 -8.282 -6.514 1.00 74.50 91 ASP A CA 1
ATOM 692 C C . ASP A 1 91 ? 5.429 -7.076 -5.586 1.00 74.50 91 ASP A C 1
ATOM 694 O O . ASP A 1 91 ? 4.460 -6.438 -5.154 1.00 74.50 91 ASP A O 1
ATOM 698 N N . LEU A 1 92 ? 6.685 -6.738 -5.281 1.00 78.81 92 LEU A N 1
ATOM 699 C CA . LEU A 1 92 ? 7.008 -5.578 -4.461 1.00 78.81 92 LEU A CA 1
ATOM 700 C C . LEU A 1 92 ? 6.627 -4.277 -5.173 1.00 78.81 92 LEU A C 1
ATOM 702 O O . LEU A 1 92 ? 6.081 -3.372 -4.541 1.00 78.81 92 LEU A O 1
ATOM 706 N N . LEU A 1 93 ? 6.893 -4.180 -6.474 1.00 82.75 93 LEU A N 1
ATOM 707 C CA . LEU A 1 93 ? 6.546 -3.028 -7.298 1.00 82.75 93 LEU A CA 1
ATOM 708 C C . LEU A 1 93 ? 5.036 -2.803 -7.324 1.00 82.75 93 LEU A C 1
ATOM 710 O O . LEU A 1 93 ? 4.578 -1.696 -7.020 1.00 82.75 93 LEU A O 1
ATOM 714 N N . VAL A 1 94 ? 4.267 -3.851 -7.620 1.00 84.44 94 VAL A N 1
ATOM 715 C CA . VAL A 1 94 ? 2.802 -3.813 -7.658 1.00 84.44 94 VAL A CA 1
ATOM 716 C C . VAL A 1 94 ? 2.252 -3.400 -6.294 1.00 84.44 94 VAL A C 1
ATOM 718 O O . VAL A 1 94 ? 1.410 -2.502 -6.212 1.00 84.44 94 VAL A O 1
ATOM 721 N N . ALA A 1 95 ? 2.771 -3.976 -5.207 1.00 86.62 95 ALA A N 1
ATOM 722 C CA . ALA A 1 95 ? 2.346 -3.629 -3.856 1.00 86.62 95 ALA A CA 1
ATOM 723 C C . ALA A 1 95 ? 2.666 -2.172 -3.486 1.00 86.62 95 ALA A C 1
ATOM 725 O O . ALA A 1 95 ? 1.796 -1.463 -2.970 1.00 86.62 95 ALA A O 1
ATOM 726 N N . LEU A 1 96 ? 3.887 -1.699 -3.755 1.00 87.44 96 LEU A N 1
ATOM 727 C CA . LEU A 1 96 ? 4.292 -0.322 -3.464 1.00 87.44 96 LEU A CA 1
ATOM 728 C C . LEU A 1 96 ? 3.433 0.675 -4.241 1.00 87.44 96 LEU A C 1
ATOM 730 O O . LEU A 1 96 ? 2.921 1.630 -3.652 1.00 87.44 96 LEU A O 1
ATOM 734 N N . LEU A 1 97 ? 3.236 0.434 -5.538 1.00 89.88 97 LEU A N 1
ATOM 735 C CA . LEU A 1 97 ? 2.457 1.307 -6.405 1.00 89.88 97 LEU A CA 1
ATOM 736 C C . LEU A 1 97 ? 0.985 1.342 -5.990 1.00 89.88 97 LEU A C 1
ATOM 738 O O . LEU A 1 97 ? 0.422 2.422 -5.815 1.00 89.88 97 LEU A O 1
ATOM 742 N N . ALA A 1 98 ? 0.373 0.180 -5.761 1.00 91.06 98 ALA A N 1
ATOM 743 C CA . ALA A 1 98 ? -1.022 0.089 -5.349 1.00 91.06 98 ALA A CA 1
ATOM 744 C C . ALA A 1 98 ? -1.271 0.814 -4.020 1.00 91.06 98 ALA A C 1
ATOM 746 O O . ALA A 1 98 ? -2.216 1.599 -3.911 1.00 91.06 98 ALA A O 1
ATOM 747 N N . ILE A 1 99 ? -0.405 0.622 -3.019 1.00 92.25 99 ILE A N 1
ATOM 748 C CA . ILE A 1 99 ? -0.541 1.327 -1.740 1.00 92.25 99 ILE A CA 1
ATOM 749 C C . ILE A 1 99 ? -0.309 2.828 -1.916 1.00 92.25 99 ILE A C 1
ATOM 751 O O . ILE A 1 99 ? -1.106 3.610 -1.404 1.00 92.25 99 ILE A O 1
ATOM 755 N N . ALA A 1 100 ? 0.719 3.256 -2.653 1.00 92.06 100 ALA A N 1
ATOM 756 C CA . ALA A 1 100 ? 0.956 4.679 -2.900 1.00 92.06 100 ALA A CA 1
ATOM 757 C C . ALA A 1 100 ? -0.263 5.347 -3.560 1.00 92.06 100 ALA A C 1
ATOM 759 O O . ALA A 1 100 ? -0.707 6.405 -3.110 1.00 92.06 100 ALA A O 1
ATOM 760 N N . LEU A 1 101 ? -0.873 4.693 -4.553 1.00 91.44 101 LEU A N 1
ATOM 761 C CA . LEU A 1 101 ? -2.097 5.170 -5.196 1.00 91.44 101 LEU A CA 1
ATOM 762 C C . LEU A 1 101 ? -3.273 5.244 -4.220 1.00 91.44 101 LEU A C 1
ATOM 764 O O . LEU A 1 101 ? -4.020 6.222 -4.236 1.00 91.44 101 LEU A O 1
ATOM 768 N N . VAL A 1 102 ? -3.445 4.254 -3.344 1.00 93.56 102 VAL A N 1
ATOM 769 C CA . VAL A 1 102 ? -4.487 4.276 -2.305 1.00 93.56 102 VAL A CA 1
ATOM 770 C C . VAL A 1 102 ? -4.269 5.442 -1.345 1.00 93.56 102 VAL A C 1
ATOM 772 O O . VAL A 1 102 ? -5.222 6.165 -1.063 1.00 93.56 102 VAL A O 1
ATOM 775 N N . LEU A 1 103 ? -3.036 5.678 -0.889 1.00 91.94 103 LEU A N 1
ATOM 776 C CA . LEU A 1 103 ? -2.722 6.785 0.019 1.00 91.94 103 LEU A CA 1
ATOM 777 C C . LEU A 1 103 ? -2.997 8.149 -0.618 1.00 91.94 103 LEU A C 1
ATOM 779 O O . LEU A 1 103 ? -3.572 9.014 0.033 1.00 91.94 103 LEU A O 1
ATOM 783 N N . VAL A 1 104 ? -2.611 8.334 -1.882 1.00 90.56 104 VAL A N 1
ATOM 784 C CA . VAL A 1 104 ? -2.787 9.608 -2.598 1.00 90.56 104 VAL A CA 1
ATOM 785 C C . VAL A 1 104 ? -4.249 9.841 -2.986 1.00 90.56 104 VAL A C 1
ATOM 787 O O . VAL A 1 104 ? -4.716 10.976 -3.007 1.00 90.56 104 VAL A O 1
ATOM 790 N N . SER A 1 105 ? -4.995 8.779 -3.291 1.00 90.50 105 SER A N 1
ATOM 791 C CA . SER A 1 105 ? -6.375 8.891 -3.775 1.00 90.50 105 SER A CA 1
ATOM 792 C C . SER A 1 105 ? -7.439 8.910 -2.678 1.00 90.50 105 SER A C 1
ATOM 794 O O . SER A 1 105 ? -8.603 9.176 -2.993 1.00 90.50 105 SER A O 1
ATOM 796 N N . THR A 1 106 ? -7.062 8.631 -1.428 1.00 93.00 106 THR A N 1
ATOM 797 C CA . THR A 1 106 ? -7.964 8.552 -0.274 1.00 93.00 106 THR A CA 1
ATOM 798 C C . THR A 1 106 ? -7.994 9.876 0.500 1.00 93.00 106 THR A C 1
ATOM 800 O O . THR A 1 106 ? -6.931 10.416 0.802 1.00 93.00 106 THR A O 1
ATOM 803 N N . PRO A 1 107 ? -9.181 10.391 0.886 1.00 94.19 107 PRO A N 1
ATOM 804 C CA . PRO A 1 107 ? -9.290 11.566 1.747 1.00 94.19 107 PRO A CA 1
ATOM 805 C C . PRO A 1 107 ? -8.505 11.405 3.047 1.00 94.19 107 PRO A C 1
ATOM 807 O O . PRO A 1 107 ? -8.517 10.335 3.667 1.00 94.19 107 PRO A O 1
ATOM 810 N N . ARG A 1 108 ? -7.848 12.483 3.484 1.00 92.62 108 ARG A N 1
ATOM 811 C CA . ARG A 1 108 ? -6.935 12.466 4.632 1.00 92.62 108 ARG A CA 1
ATOM 812 C C . ARG A 1 108 ? -7.616 11.945 5.894 1.00 92.62 108 ARG A C 1
ATOM 814 O O . ARG A 1 108 ? -7.014 11.186 6.643 1.00 92.62 108 ARG A O 1
ATOM 821 N N . GLU A 1 109 ? -8.876 12.295 6.114 1.00 93.50 109 GLU A N 1
ATOM 822 C CA . GLU A 1 109 ? -9.637 11.925 7.306 1.00 93.50 109 GLU A CA 1
ATOM 823 C C . GLU A 1 109 ? -9.895 10.415 7.361 1.00 93.50 109 GLU A C 1
ATOM 825 O O . GLU A 1 109 ? -9.722 9.800 8.414 1.00 93.50 109 GLU A O 1
ATOM 830 N N . ALA A 1 110 ? -10.274 9.813 6.229 1.00 94.25 110 ALA A N 1
ATOM 831 C CA . ALA A 1 110 ? -10.485 8.371 6.114 1.00 94.25 110 ALA A CA 1
ATOM 832 C C . ALA A 1 110 ? -9.164 7.606 6.262 1.00 94.25 110 ALA A C 1
ATOM 834 O O . ALA A 1 110 ? -9.087 6.613 6.987 1.00 94.25 110 ALA A O 1
ATOM 835 N N . LEU A 1 111 ? -8.097 8.116 5.640 1.00 94.75 111 LEU A N 1
ATOM 836 C CA . LEU A 1 111 ? -6.765 7.533 5.736 1.00 94.75 111 LEU A CA 1
ATOM 837 C C . LEU A 1 111 ? -6.234 7.541 7.176 1.00 94.75 111 LEU A C 1
ATOM 839 O O . LEU A 1 111 ? -5.747 6.530 7.678 1.00 94.75 111 LEU A O 1
ATOM 843 N N . GLU A 1 112 ? -6.374 8.671 7.863 1.00 95.50 112 GLU A N 1
ATOM 844 C CA . GLU A 1 112 ? -5.965 8.840 9.254 1.00 95.50 112 GLU A CA 1
ATOM 845 C C . GLU A 1 112 ? -6.741 7.922 10.209 1.00 95.50 112 GLU A C 1
ATOM 847 O O . GLU A 1 112 ? -6.150 7.350 11.127 1.00 95.50 112 GLU A O 1
ATOM 852 N N . ARG A 1 113 ? -8.052 7.728 9.995 1.00 94.38 113 ARG A N 1
ATOM 853 C CA . ARG A 1 113 ? -8.843 6.743 10.757 1.00 94.38 113 ARG A CA 1
ATOM 854 C C . ARG A 1 113 ? -8.317 5.327 10.549 1.00 94.38 113 ARG A C 1
ATOM 856 O O . ARG A 1 113 ? -8.075 4.627 11.531 1.00 94.38 113 ARG A O 1
ATOM 863 N N . ALA A 1 114 ? -8.089 4.936 9.298 1.00 95.19 114 ALA A N 1
ATOM 864 C CA . ALA A 1 114 ? -7.600 3.603 8.973 1.00 95.19 114 ALA A CA 1
ATOM 865 C C . ALA A 1 114 ? -6.213 3.329 9.578 1.00 95.19 114 ALA A C 1
ATOM 867 O O . ALA A 1 114 ? -5.980 2.241 10.108 1.00 95.19 114 ALA A O 1
ATOM 868 N N . LEU A 1 115 ? -5.300 4.311 9.543 1.00 95.56 115 LEU A N 1
ATOM 869 C CA . LEU A 1 115 ? -3.977 4.198 10.173 1.00 95.56 115 LEU A CA 1
ATOM 870 C C . LEU A 1 115 ? -4.095 4.020 11.686 1.00 95.56 115 LEU A C 1
ATOM 872 O O . LEU A 1 115 ? -3.489 3.102 12.234 1.00 95.56 115 LEU A O 1
ATO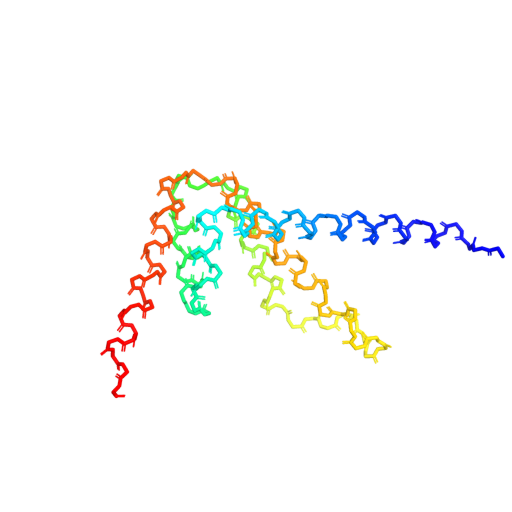M 876 N N . ARG A 1 116 ? -4.921 4.841 12.348 1.00 95.06 116 ARG A N 1
ATOM 877 C CA . ARG A 1 116 ? -5.156 4.728 13.794 1.00 95.06 116 ARG A CA 1
ATOM 878 C C . ARG A 1 116 ? -5.739 3.374 14.184 1.00 95.06 116 ARG A C 1
ATOM 880 O O . ARG A 1 116 ? -5.321 2.808 15.187 1.00 95.06 116 ARG A O 1
ATOM 887 N N . GLU A 1 117 ? -6.674 2.833 13.404 1.00 94.75 117 GLU A N 1
ATOM 888 C CA . GLU A 1 117 ? -7.211 1.489 13.649 1.00 94.75 117 GLU A CA 1
ATOM 889 C C . GLU A 1 117 ? -6.130 0.402 13.550 1.00 94.75 117 GLU A C 1
ATOM 891 O O . GLU A 1 117 ? -6.098 -0.511 14.378 1.00 94.75 117 GLU A O 1
ATOM 896 N N . GLY A 1 118 ? -5.243 0.494 12.554 1.00 93.75 118 GLY A N 1
ATOM 897 C CA . GLY A 1 118 ? -4.114 -0.426 12.405 1.00 93.75 118 GLY A CA 1
ATOM 898 C C . GLY A 1 118 ? -3.125 -0.332 13.570 1.00 93.75 118 GLY A C 1
ATOM 899 O O . GLY A 1 118 ? -2.731 -1.351 14.136 1.00 93.75 118 GLY A O 1
ATOM 900 N N . GLU A 1 119 ? -2.768 0.886 13.974 1.00 94.56 119 GLU A N 1
ATOM 901 C CA . GLU A 1 119 ? -1.857 1.147 15.095 1.00 94.56 119 GLU A CA 1
ATOM 902 C C . GLU A 1 119 ? -2.443 0.679 16.430 1.00 94.56 119 GLU A C 1
ATOM 904 O O . GLU A 1 119 ? -1.743 0.052 17.225 1.00 94.56 119 GLU A O 1
ATOM 909 N N . ALA A 1 120 ? -3.734 0.929 16.666 1.00 93.25 120 ALA A N 1
ATOM 910 C CA . ALA A 1 120 ? -4.435 0.478 17.864 1.00 93.25 120 ALA A CA 1
ATOM 911 C C . ALA A 1 120 ? -4.469 -1.053 17.958 1.00 93.25 120 ALA A C 1
ATOM 913 O O . ALA A 1 120 ? -4.259 -1.610 19.038 1.00 93.25 120 ALA A O 1
ATOM 914 N N . TYR A 1 121 ? -4.670 -1.740 16.828 1.00 92.19 121 TYR A N 1
ATOM 915 C CA . TYR A 1 121 ? -4.594 -3.198 16.768 1.00 92.19 121 TYR A CA 1
ATOM 916 C C . TYR A 1 121 ? -3.196 -3.707 17.157 1.00 92.19 121 TYR A C 1
ATOM 918 O O . TYR A 1 121 ? -3.065 -4.614 17.984 1.00 92.19 121 TYR A O 1
ATOM 926 N N . ASP A 1 122 ? -2.143 -3.099 16.608 1.00 91.12 122 ASP A N 1
ATOM 927 C CA . ASP A 1 122 ? -0.761 -3.482 16.905 1.00 91.12 122 ASP A CA 1
ATOM 928 C C . ASP A 1 122 ? -0.366 -3.177 18.357 1.00 91.12 122 ASP A C 1
ATOM 930 O O . ASP A 1 122 ? 0.325 -3.976 18.993 1.00 91.12 122 ASP A O 1
ATOM 934 N N . ALA A 1 123 ? -0.812 -2.045 18.905 1.00 90.56 123 ALA A N 1
ATOM 935 C CA . ALA A 1 123 ? -0.583 -1.672 20.297 1.00 90.56 123 ALA A CA 1
ATOM 936 C C . ALA A 1 123 ? -1.289 -2.634 21.265 1.00 90.56 123 ALA A C 1
ATOM 938 O O . ALA A 1 123 ? -0.679 -3.087 22.235 1.00 90.56 123 ALA A O 1
ATOM 939 N N . GLY A 1 124 ? -2.543 -2.997 20.973 1.00 89.25 124 GLY A N 1
ATOM 940 C CA . GLY A 1 124 ? -3.294 -3.983 21.751 1.00 89.25 124 GLY A CA 1
ATOM 941 C C . GLY A 1 124 ? -2.614 -5.351 21.755 1.00 89.25 124 GLY A C 1
ATOM 942 O O . GLY A 1 124 ? -2.482 -5.974 22.805 1.00 89.25 124 GLY A O 1
ATOM 943 N N . ARG A 1 125 ? -2.086 -5.787 20.604 1.00 85.44 125 ARG A N 1
ATOM 944 C CA . ARG A 1 125 ? -1.340 -7.048 20.506 1.00 85.44 125 ARG A CA 1
ATOM 945 C C . ARG A 1 125 ? -0.042 -7.034 21.315 1.00 85.44 125 ARG A C 1
ATOM 947 O O . ARG A 1 125 ? 0.267 -8.045 21.934 1.00 85.44 125 ARG A O 1
ATOM 954 N N . ARG A 1 126 ? 0.718 -5.932 21.311 1.00 84.38 126 ARG A N 1
ATOM 955 C CA . ARG A 1 126 ? 1.972 -5.831 22.085 1.00 84.38 126 ARG A CA 1
ATOM 956 C C . ARG A 1 126 ? 1.741 -5.924 23.589 1.00 84.38 126 ARG A C 1
ATOM 958 O O . ARG A 1 126 ? 2.544 -6.535 24.272 1.00 84.38 126 ARG A O 1
ATOM 965 N N . ARG A 1 127 ? 0.641 -5.354 24.089 1.00 84.06 127 ARG A N 1
ATOM 966 C CA . ARG A 1 127 ? 0.266 -5.435 25.512 1.00 84.06 127 ARG A CA 1
ATOM 967 C C . ARG A 1 127 ? -0.217 -6.824 25.935 1.00 84.06 127 ARG A C 1
ATOM 969 O O . ARG A 1 127 ? -0.153 -7.143 27.110 1.00 84.06 127 ARG A O 1
ATOM 976 N N . ALA A 1 128 ? -0.726 -7.617 24.992 1.00 79.81 128 ALA A N 1
ATOM 977 C CA . ALA A 1 128 ? -1.212 -8.975 25.230 1.00 79.81 128 ALA A CA 1
ATOM 978 C C . ALA A 1 128 ? -0.136 -10.059 25.023 1.00 79.81 128 ALA A C 1
ATOM 980 O O . ALA A 1 128 ? -0.440 -11.242 25.162 1.00 79.81 128 ALA A O 1
ATOM 981 N N . ALA A 1 129 ? 1.086 -9.681 24.632 1.00 71.56 129 ALA A N 1
ATOM 982 C CA . ALA A 1 129 ? 2.212 -10.602 24.573 1.00 71.56 129 ALA A CA 1
ATOM 983 C C . ALA A 1 129 ? 2.801 -10.741 25.995 1.00 71.56 129 ALA A C 1
ATOM 985 O O . ALA A 1 129 ? 3.157 -9.707 26.563 1.00 71.56 129 ALA A O 1
ATOM 986 N N . PRO A 1 130 ? 2.822 -11.956 26.575 1.00 59.78 130 PRO A N 1
ATOM 987 C CA . PRO A 1 130 ? 3.355 -12.218 27.912 1.00 59.78 130 PRO A CA 1
ATOM 988 C C . PRO A 1 130 ? 4.879 -12.079 27.984 1.00 59.78 130 PRO A C 1
ATOM 990 O O . PRO A 1 130 ? 5.542 -12.242 26.931 1.00 59.78 130 PRO A O 1
#

Mean predicted aligned error: 7.42 Å

Sequence (130 aa):
MLPWWAWLLLGLGGASAVGAVAAYVVLRATAAGRRFLALSRRGKVRFGRSLVRDPAVPRRAKWILGGLAIYLAFPLDIIPDAVPILGHLDDLLVALLAIALVLVSTPREALERALREGEAYDAGRRRAAP

pLDDT: mean 83.8, std 12.74, range [46.81, 95.56]

Foldseek 3Di:
DDDPVVVVVVVVVVVLVVLLVVLVCLLVVDPLSVLLVPFDPVLVVQLLVLLCPDPQQDPVLVVLSVVLVCVVVPPDPVPPDPDPPPSVVVNSSSVSNSVSCSVVRGDPVSSVVSSVRSVVVVVVVVVVPD